Protein AF-A0A091LAU2-F1 (afdb_monomer_lite)

Structure (mmCIF, N/CA/C/O backbone):
data_AF-A0A091LAU2-F1
#
_entry.id   AF-A0A091LAU2-F1
#
loop_
_atom_site.group_PDB
_atom_site.id
_atom_site.type_symbol
_atom_site.label_atom_id
_atom_site.label_alt_id
_atom_site.label_comp_id
_atom_site.label_asym_id
_atom_site.label_entity_id
_atom_site.label_seq_id
_atom_site.pdbx_PDB_ins_code
_atom_site.Cartn_x
_atom_site.Cartn_y
_atom_site.Cartn_z
_atom_site.occupancy
_atom_site.B_iso_or_equiv
_atom_site.auth_seq_id
_atom_site.auth_comp_id
_atom_site.auth_asym_id
_atom_site.auth_atom_id
_atom_site.pdbx_PDB_model_num
ATOM 1 N N . SER A 1 1 ? -9.897 16.185 -35.560 1.00 55.91 1 SER A N 1
ATOM 2 C CA . SER A 1 1 ? -10.529 16.723 -36.785 1.00 55.91 1 SER A CA 1
ATOM 3 C C . SER A 1 1 ? -11.456 17.842 -36.369 1.00 55.91 1 SER A C 1
ATOM 5 O O . SER A 1 1 ? -12.253 17.600 -35.473 1.00 55.91 1 SER A O 1
ATOM 7 N N . LEU A 1 2 ? -11.342 19.048 -36.930 1.00 63.22 2 LEU A N 1
ATOM 8 C CA . LEU A 1 2 ? -12.253 20.139 -36.564 1.00 63.22 2 LEU A CA 1
ATOM 9 C C . LEU A 1 2 ? -13.651 19.846 -37.133 1.00 63.22 2 LEU A C 1
ATOM 11 O O . LEU A 1 2 ? -13.783 19.576 -38.327 1.00 63.22 2 LEU A O 1
ATOM 15 N N . LEU A 1 3 ? -14.662 19.832 -36.260 1.00 70.50 3 LEU A N 1
ATOM 16 C CA . LEU A 1 3 ? -16.051 19.463 -36.584 1.00 70.50 3 LEU A CA 1
ATOM 17 C C . LEU A 1 3 ? -16.816 20.581 -37.315 1.00 70.50 3 LEU A C 1
ATOM 19 O O . LEU A 1 3 ? -17.844 20.334 -37.943 1.00 70.50 3 LEU A O 1
ATOM 23 N N . VAL A 1 4 ? -16.286 21.800 -37.267 1.00 75.25 4 VAL A N 1
ATOM 24 C CA . VAL A 1 4 ? -16.880 23.017 -37.823 1.00 75.25 4 VAL A CA 1
ATOM 25 C C . VAL A 1 4 ? -15.912 23.691 -38.791 1.00 75.25 4 VAL A C 1
ATOM 27 O O . VAL A 1 4 ? -14.691 23.574 -38.658 1.00 75.25 4 VAL A O 1
ATOM 30 N N . ASN A 1 5 ? -16.457 24.342 -39.818 1.00 73.12 5 ASN A N 1
ATOM 31 C CA . ASN A 1 5 ? -15.678 25.131 -40.770 1.00 73.12 5 ASN A CA 1
ATOM 32 C C . ASN A 1 5 ? -15.312 26.514 -40.186 1.00 73.12 5 ASN A C 1
ATOM 34 O O . ASN A 1 5 ? -15.761 26.883 -39.104 1.00 73.12 5 ASN A O 1
ATOM 38 N N . ALA A 1 6 ? -14.500 27.292 -40.909 1.00 70.50 6 ALA A N 1
ATOM 39 C CA . ALA A 1 6 ? -14.069 28.625 -40.468 1.00 70.50 6 ALA A CA 1
ATOM 40 C C . ALA A 1 6 ? -15.221 29.645 -40.327 1.00 70.50 6 ALA A C 1
ATOM 42 O O . ALA A 1 6 ? -15.044 30.676 -39.693 1.00 70.50 6 ALA A O 1
ATOM 43 N N . ALA A 1 7 ? -16.401 29.342 -40.879 1.00 75.44 7 ALA A N 1
ATOM 44 C CA . ALA A 1 7 ? -17.627 30.125 -40.732 1.00 75.44 7 ALA A CA 1
ATOM 45 C C . ALA A 1 7 ? -18.553 29.590 -39.612 1.00 75.44 7 ALA A C 1
ATOM 47 O O . ALA A 1 7 ? -19.712 29.988 -39.527 1.00 75.44 7 ALA A O 1
ATOM 48 N N . GLY A 1 8 ? -18.075 28.657 -38.776 1.00 70.69 8 GLY A N 1
ATOM 49 C CA . GLY A 1 8 ? -18.806 28.114 -37.624 1.00 70.69 8 GLY A CA 1
ATOM 50 C C . GLY A 1 8 ? -19.881 27.069 -37.948 1.00 70.69 8 GLY A C 1
ATOM 51 O O . GLY A 1 8 ? -20.593 26.634 -37.048 1.00 70.69 8 GLY A O 1
ATOM 52 N N . GLN A 1 9 ? -20.006 26.633 -39.203 1.00 79.06 9 GLN A N 1
ATOM 53 C CA . GLN A 1 9 ? -21.029 25.676 -39.634 1.00 79.06 9 GLN A CA 1
ATOM 54 C C . GLN A 1 9 ? -20.533 24.219 -39.575 1.00 79.06 9 GLN A C 1
ATOM 56 O O . GLN A 1 9 ? -19.346 23.968 -39.834 1.00 79.06 9 GLN A O 1
ATOM 61 N N . PRO A 1 10 ? -21.421 23.239 -39.292 1.00 78.56 10 PRO A N 1
ATOM 62 C CA . PRO A 1 10 ? -21.080 21.818 -39.285 1.00 78.56 10 PRO A CA 1
ATOM 63 C C . PRO A 1 10 ? -20.542 21.369 -40.640 1.00 78.56 10 PRO A C 1
ATOM 65 O O . PRO A 1 10 ? -21.132 21.622 -41.696 1.00 78.56 10 PRO A O 1
ATOM 68 N N . ARG A 1 11 ? -19.389 20.705 -40.624 1.00 66.12 11 ARG A N 1
ATOM 69 C CA . ARG A 1 11 ? -18.631 20.460 -41.847 1.00 66.12 11 ARG A CA 1
ATOM 70 C C . ARG A 1 11 ? -19.009 19.131 -42.506 1.00 66.12 11 ARG A C 1
ATOM 72 O O . ARG A 1 11 ? -18.925 18.085 -41.875 1.00 66.12 11 ARG A O 1
ATOM 79 N N . LYS A 1 12 ? -19.367 19.170 -43.796 1.00 72.25 12 LYS A N 1
ATOM 80 C CA . LYS A 1 12 ? -19.759 17.985 -44.589 1.00 72.25 12 LYS A CA 1
ATOM 81 C C . LYS A 1 12 ? -18.591 17.275 -45.295 1.00 72.25 12 LYS A C 1
ATOM 83 O O . LYS A 1 12 ? -18.714 16.110 -45.648 1.00 72.25 12 LYS A O 1
ATOM 88 N N . GLU A 1 13 ? -17.445 17.939 -45.463 1.00 69.12 13 GLU A N 1
ATOM 89 C CA . GLU A 1 1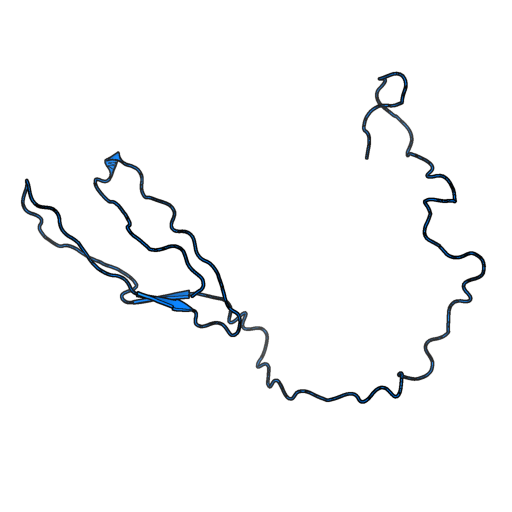3 ? -16.295 17.423 -46.227 1.00 69.12 13 GLU A CA 1
ATOM 90 C C . GLU A 1 13 ? -14.992 17.405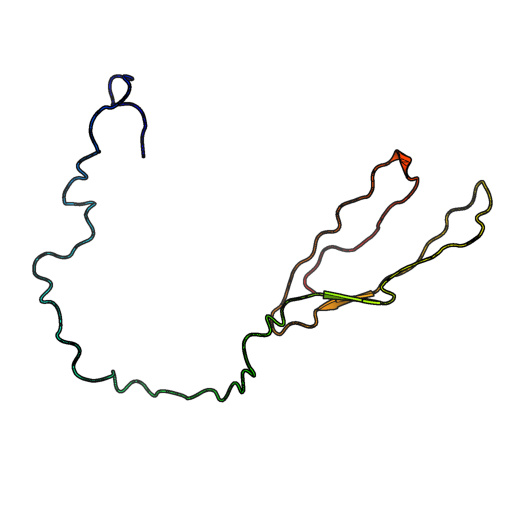 -45.409 1.00 69.12 13 GLU A C 1
ATOM 92 O O . GLU A 1 13 ? -14.797 18.217 -44.504 1.00 69.12 13 GLU A O 1
ATOM 97 N N . LYS A 1 14 ? -14.054 16.497 -45.724 1.00 69.25 14 LYS A N 1
ATOM 98 C CA . LYS A 1 14 ? -12.758 16.382 -45.014 1.00 69.25 14 LYS A CA 1
ATOM 99 C C . LYS A 1 14 ? -11.826 17.574 -45.304 1.00 69.25 14 LYS A C 1
ATOM 101 O O . LYS A 1 14 ? -11.936 18.242 -46.328 1.00 69.25 14 LYS A O 1
ATOM 106 N N . VAL A 1 15 ? -10.911 17.912 -44.377 1.00 70.69 15 VAL A N 1
ATOM 107 C CA . VAL A 1 15 ? -9.925 19.003 -44.597 1.00 70.69 15 VAL A CA 1
ATOM 108 C C . VAL A 1 15 ? -8.895 18.475 -45.583 1.00 70.69 15 VAL A C 1
ATOM 110 O O . VAL A 1 15 ? -8.182 17.530 -45.252 1.00 70.69 15 VAL A O 1
ATOM 113 N N . LYS A 1 16 ? -8.806 19.068 -46.777 1.00 67.88 16 LYS A N 1
ATOM 114 C CA . LYS A 1 16 ? -7.645 18.867 -47.647 1.00 67.88 16 LYS A CA 1
ATOM 115 C C . LYS A 1 16 ? -6.480 19.616 -47.008 1.00 67.88 16 LYS A C 1
ATOM 117 O O . LYS A 1 16 ? -6.484 20.842 -46.976 1.00 67.88 16 LYS A O 1
ATOM 122 N N . LEU A 1 17 ? -5.540 18.878 -46.422 1.00 66.62 17 LEU A N 1
ATOM 123 C CA . LEU A 1 17 ? -4.342 19.478 -45.842 1.00 66.62 17 LEU A CA 1
ATOM 124 C C . LEU A 1 17 ? -3.461 20.036 -46.969 1.00 66.62 17 LEU A C 1
ATOM 126 O O . LEU A 1 17 ? -3.293 19.345 -47.980 1.00 66.62 17 LEU A O 1
ATOM 130 N N . PRO A 1 18 ? -2.897 21.246 -46.814 1.00 66.62 18 PRO A N 1
ATOM 131 C CA . PRO A 1 18 ? -1.942 21.789 -47.772 1.00 66.62 18 PRO A CA 1
ATOM 132 C C . PRO A 1 18 ? -0.719 20.871 -47.887 1.00 66.62 18 PRO A C 1
ATOM 134 O O . PRO A 1 18 ? -0.344 20.189 -46.930 1.00 66.62 18 PRO A O 1
ATOM 137 N N . SER A 1 19 ? -0.096 20.850 -49.066 1.00 60.78 19 SER A N 1
ATOM 138 C CA . SER A 1 19 ? 1.039 19.973 -49.396 1.00 60.78 19 SER A CA 1
ATOM 139 C C . SER A 1 19 ? 2.232 20.132 -48.447 1.00 60.78 19 SER A C 1
ATOM 141 O O . SER A 1 19 ? 2.964 19.175 -48.236 1.00 60.78 19 SER A O 1
ATOM 143 N N . SER A 1 20 ? 2.382 21.296 -47.811 1.00 57.22 20 SER A N 1
ATOM 144 C CA . SER A 1 20 ? 3.405 21.572 -46.794 1.00 57.22 20 SER A CA 1
ATOM 145 C C . SER A 1 20 ? 3.248 20.762 -45.500 1.00 57.22 20 SER A C 1
ATOM 147 O O . SER A 1 20 ? 4.238 20.512 -44.820 1.00 57.22 20 SER A O 1
ATOM 149 N N . LEU A 1 21 ? 2.026 20.337 -45.158 1.00 62.12 21 LEU A N 1
ATOM 150 C CA . LEU A 1 21 ? 1.728 19.504 -43.981 1.00 62.12 21 LEU A CA 1
ATOM 151 C C . LEU A 1 21 ? 1.555 18.022 -44.335 1.00 62.12 21 LEU A C 1
ATOM 153 O O . LEU A 1 21 ? 1.502 17.167 -43.450 1.00 62.12 21 LEU A O 1
ATOM 157 N N . GLN A 1 22 ? 1.471 17.700 -45.625 1.00 62.22 22 GLN A N 1
ATOM 158 C CA . GLN A 1 22 ? 1.563 16.327 -46.098 1.00 62.22 22 GLN A CA 1
ATOM 159 C C . GLN A 1 22 ? 3.043 15.946 -46.054 1.00 62.22 22 GLN A C 1
ATOM 161 O O . GLN A 1 22 ? 3.776 16.185 -47.004 1.00 62.22 22 GLN A O 1
ATOM 166 N N . GLY A 1 23 ? 3.502 15.407 -44.921 1.00 54.75 23 GLY A N 1
ATOM 167 C CA . GLY A 1 23 ? 4.895 15.014 -44.668 1.00 54.75 23 GLY A CA 1
ATOM 168 C C . GLY A 1 23 ? 5.386 13.849 -45.534 1.00 54.75 23 GLY A C 1
ATOM 169 O O . GLY A 1 23 ? 5.864 12.843 -45.016 1.00 54.75 23 GLY A O 1
ATOM 170 N N . ARG A 1 24 ? 5.255 13.951 -46.857 1.00 60.44 24 ARG A N 1
ATOM 171 C CA . ARG A 1 24 ? 5.801 13.009 -47.823 1.00 60.44 24 ARG A CA 1
ATOM 172 C C . ARG A 1 24 ? 6.791 13.758 -48.704 1.00 60.44 24 ARG A C 1
ATOM 174 O O . ARG A 1 24 ? 6.419 14.645 -49.464 1.00 60.44 24 ARG A O 1
ATOM 181 N N . LYS A 1 25 ? 8.067 13.389 -48.575 1.00 60.88 25 LYS A N 1
ATOM 182 C CA . LYS A 1 25 ? 9.161 13.914 -49.399 1.00 60.88 25 LYS A CA 1
ATOM 183 C C . LYS A 1 25 ? 8.817 13.700 -50.886 1.00 60.88 25 LYS A C 1
ATOM 185 O O . LYS A 1 25 ? 8.523 12.556 -51.254 1.00 60.88 25 LYS A O 1
ATOM 190 N N . PRO A 1 26 ? 8.848 14.738 -51.740 1.00 50.94 26 PRO A N 1
ATOM 191 C CA . PRO A 1 26 ? 8.702 14.550 -53.179 1.00 50.94 26 PRO A CA 1
ATOM 192 C C . PRO A 1 26 ? 9.862 13.674 -53.679 1.00 50.94 26 PRO A C 1
ATOM 194 O O . PRO A 1 26 ? 10.994 13.856 -53.239 1.00 50.94 26 PRO A O 1
ATOM 197 N N . ASN A 1 27 ? 9.583 12.722 -54.574 1.00 51.62 27 ASN A N 1
ATOM 198 C CA . ASN A 1 27 ? 10.561 11.824 -55.219 1.00 51.62 27 ASN A CA 1
ATOM 199 C C . ASN A 1 27 ? 11.140 10.681 -54.360 1.00 51.62 27 ASN A C 1
ATOM 201 O O . ASN A 1 27 ? 12.202 10.146 -54.672 1.00 51.62 27 ASN A O 1
ATOM 205 N N . SER A 1 28 ? 10.441 10.242 -53.307 1.00 54.56 28 SER A N 1
ATOM 206 C CA . SER A 1 28 ? 10.793 8.986 -52.627 1.00 54.56 28 SER A CA 1
ATOM 207 C C . SER A 1 28 ? 10.530 7.791 -53.551 1.00 54.56 28 SER A C 1
ATOM 209 O O . SER A 1 28 ? 9.395 7.340 -53.708 1.00 54.56 28 SER A O 1
ATOM 211 N N . ILE A 1 29 ? 11.602 7.267 -54.141 1.00 58.66 29 ILE A N 1
ATOM 212 C CA . ILE A 1 29 ? 11.617 5.938 -54.749 1.00 58.66 29 ILE A CA 1
ATOM 213 C C . ILE A 1 29 ? 11.425 4.931 -53.607 1.00 58.66 29 ILE A C 1
ATOM 215 O O . ILE A 1 29 ? 12.125 4.982 -52.594 1.00 58.66 29 ILE A O 1
ATOM 219 N N . LEU A 1 30 ? 10.428 4.053 -53.731 1.00 55.25 30 LEU A N 1
ATOM 220 C CA . LEU A 1 30 ? 10.194 2.972 -52.778 1.00 55.25 30 LEU A CA 1
ATOM 221 C C . LEU A 1 30 ? 11.366 1.989 -52.889 1.00 55.25 30 LEU A C 1
ATOM 223 O O . LEU A 1 30 ? 11.438 1.227 -53.852 1.00 55.25 30 LEU A O 1
ATOM 227 N N . ASN A 1 31 ? 12.291 2.016 -51.928 1.00 48.16 31 ASN A N 1
ATOM 228 C CA . ASN A 1 31 ? 13.381 1.048 -51.879 1.00 48.16 31 ASN A CA 1
ATOM 229 C C . ASN A 1 31 ? 12.783 -0.365 -51.816 1.00 48.16 31 ASN A C 1
ATOM 231 O O . ASN A 1 31 ? 12.080 -0.709 -50.860 1.00 48.16 31 ASN A O 1
ATOM 235 N N . LYS A 1 32 ? 13.042 -1.182 -52.847 1.00 56.75 32 LYS A N 1
ATOM 236 C CA . LYS A 1 32 ? 12.835 -2.630 -52.756 1.00 56.75 32 LYS A CA 1
ATOM 237 C C . LYS A 1 32 ? 13.660 -3.106 -51.564 1.00 56.75 32 LYS A C 1
ATOM 239 O O . LYS A 1 32 ? 14.831 -2.757 -51.463 1.00 56.75 32 LYS A O 1
ATOM 244 N N . LYS A 1 33 ? 13.031 -3.844 -50.648 1.00 55.31 33 LYS A N 1
ATOM 245 C CA . LYS A 1 33 ? 13.690 -4.429 -49.477 1.00 55.31 33 LYS A CA 1
ATOM 246 C C . LYS A 1 33 ? 14.763 -5.410 -49.947 1.00 55.31 33 LYS A C 1
ATOM 248 O O . LYS A 1 33 ? 14.456 -6.577 -50.166 1.00 55.31 33 LYS A O 1
ATOM 253 N N . ILE A 1 34 ? 15.981 -4.932 -50.146 1.00 49.94 34 ILE A N 1
ATOM 254 C CA . ILE A 1 34 ? 17.150 -5.767 -50.375 1.00 49.94 34 ILE A CA 1
ATOM 255 C C . ILE A 1 34 ? 18.235 -5.274 -49.425 1.00 49.94 34 ILE A C 1
ATOM 257 O O . ILE A 1 34 ? 18.575 -4.095 -49.413 1.00 49.94 34 ILE A O 1
ATOM 261 N N . GLU A 1 35 ? 18.676 -6.248 -48.637 1.00 49.03 35 GLU A N 1
ATOM 262 C CA . GLU A 1 35 ? 19.736 -6.279 -47.635 1.00 49.03 35 GLU A CA 1
ATOM 263 C C . GLU A 1 35 ? 19.537 -5.501 -46.332 1.00 49.03 35 GLU A C 1
ATOM 265 O O . GLU A 1 35 ? 19.428 -4.277 -46.271 1.00 49.03 35 GLU A O 1
ATOM 270 N N . ASP A 1 36 ? 19.494 -6.308 -45.266 1.00 53.03 36 ASP A N 1
ATOM 271 C CA . ASP A 1 36 ? 19.632 -5.916 -43.872 1.00 53.03 36 ASP A CA 1
ATOM 272 C C . ASP A 1 36 ? 20.807 -4.936 -43.730 1.00 53.03 36 ASP A C 1
ATOM 274 O O . ASP A 1 36 ? 21.907 -5.231 -44.207 1.00 53.03 36 ASP A O 1
ATOM 278 N N . PRO A 1 37 ? 20.630 -3.788 -43.055 1.00 54.50 37 PRO A N 1
ATOM 279 C CA . PRO A 1 37 ? 21.769 -2.953 -42.728 1.00 54.50 37 PRO A CA 1
ATOM 280 C C . PRO A 1 37 ? 22.743 -3.782 -41.882 1.00 54.50 37 PRO A C 1
ATOM 282 O O . PRO A 1 37 ? 22.367 -4.314 -40.836 1.00 54.50 37 PRO A O 1
ATOM 285 N N . VAL A 1 38 ? 24.002 -3.869 -42.326 1.00 57.03 38 VAL A N 1
ATOM 286 C CA . VAL A 1 38 ? 25.156 -4.392 -41.571 1.00 57.03 38 VAL A CA 1
ATOM 287 C C . VAL A 1 38 ? 25.462 -3.427 -40.415 1.00 57.03 38 VAL A C 1
ATOM 289 O O . VAL A 1 38 ? 26.495 -2.773 -40.345 1.00 57.03 38 VAL A O 1
ATOM 292 N N . ALA A 1 39 ? 24.505 -3.272 -39.511 1.00 57.19 39 ALA A N 1
ATOM 293 C CA . ALA A 1 39 ? 24.666 -2.632 -38.225 1.00 57.19 39 ALA A CA 1
ATOM 294 C C . ALA A 1 39 ? 24.516 -3.757 -37.210 1.00 57.19 39 ALA A C 1
ATOM 296 O O . ALA A 1 39 ? 23.442 -4.345 -37.099 1.00 57.19 39 ALA A O 1
ATOM 297 N N . GLY A 1 40 ? 25.631 -4.103 -36.560 1.00 56.12 40 GLY A N 1
ATOM 298 C CA . GLY A 1 40 ? 25.799 -5.264 -35.690 1.00 56.12 40 GLY A CA 1
ATOM 299 C C . GLY A 1 40 ? 24.528 -5.647 -34.941 1.00 56.12 40 GLY A C 1
ATOM 300 O O . GLY A 1 40 ? 24.157 -5.031 -33.942 1.00 56.12 40 GLY A O 1
ATOM 301 N N . LYS A 1 41 ? 23.864 -6.689 -35.441 1.00 53.16 41 LYS A N 1
ATOM 302 C CA . LYS A 1 41 ? 22.715 -7.302 -34.792 1.00 53.16 41 LYS A CA 1
ATOM 303 C C . LYS A 1 41 ? 23.228 -8.050 -33.569 1.00 53.16 41 LYS A C 1
ATOM 305 O O . LYS A 1 41 ? 23.575 -9.226 -33.635 1.00 53.16 41 LYS A O 1
ATOM 310 N N . VAL A 1 42 ? 23.313 -7.339 -32.450 1.00 57.97 42 VAL A N 1
ATOM 311 C CA . VAL A 1 42 ? 23.508 -7.953 -31.139 1.00 57.97 42 VAL A CA 1
ATOM 312 C C . VAL A 1 42 ? 22.215 -8.688 -30.811 1.00 57.97 42 VAL A C 1
ATOM 314 O O . VAL A 1 42 ? 21.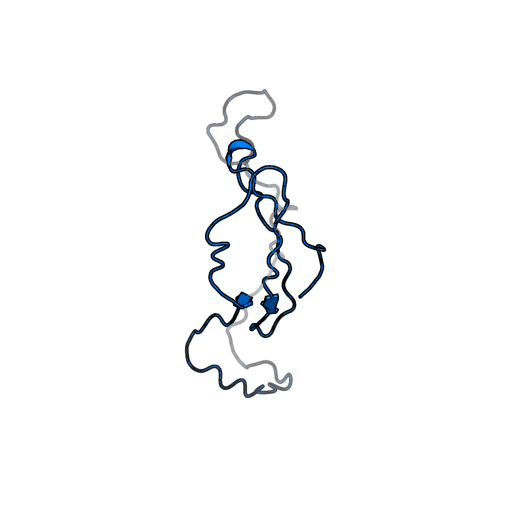191 -8.078 -30.507 1.00 57.97 42 VAL A O 1
ATOM 317 N N . ASN A 1 43 ? 22.244 -10.014 -30.922 1.00 51.88 43 ASN A N 1
ATOM 318 C CA . ASN A 1 43 ? 21.165 -10.858 -30.432 1.00 51.88 43 ASN A CA 1
ATOM 319 C C . ASN A 1 43 ? 21.260 -10.877 -28.904 1.00 51.88 43 ASN A C 1
ATOM 321 O O . ASN A 1 43 ? 21.917 -11.744 -28.330 1.00 51.88 43 ASN A O 1
ATOM 325 N N . THR A 1 44 ? 20.635 -9.908 -28.236 1.00 59.81 44 THR A N 1
ATOM 326 C CA . THR A 1 44 ? 20.419 -9.995 -26.792 1.00 59.81 44 THR A CA 1
ATOM 327 C C . THR A 1 44 ? 19.580 -11.242 -26.544 1.00 59.81 44 THR A C 1
ATOM 329 O O . THR A 1 44 ? 18.412 -11.299 -26.932 1.00 59.81 44 THR A O 1
ATOM 332 N N . SER A 1 45 ? 20.183 -12.268 -25.946 1.00 47.09 45 SER A N 1
ATOM 333 C CA . SER A 1 45 ? 19.524 -13.518 -25.578 1.00 47.09 45 SER A CA 1
ATOM 334 C C . SER A 1 45 ? 18.604 -13.287 -24.381 1.00 47.09 45 SER A C 1
ATOM 336 O O . SER A 1 45 ? 18.834 -13.785 -23.281 1.00 47.09 45 SER A O 1
ATOM 338 N N . SER A 1 46 ? 17.545 -12.514 -24.584 1.00 52.25 46 SER A N 1
ATOM 339 C CA . SER A 1 46 ? 16.392 -12.561 -23.706 1.00 52.25 46 SER A CA 1
ATOM 340 C C . SER A 1 46 ? 15.664 -13.849 -24.060 1.00 52.25 46 SER A C 1
ATOM 342 O O . SER A 1 46 ? 14.889 -13.884 -25.016 1.00 52.25 46 SER A O 1
ATOM 344 N N . LEU A 1 47 ? 15.936 -14.924 -23.316 1.00 49.47 47 LEU A N 1
ATOM 345 C CA . LEU A 1 47 ? 15.039 -16.075 -23.215 1.00 49.47 47 LEU A CA 1
ATOM 346 C C . LEU A 1 47 ? 13.720 -15.575 -22.607 1.00 49.47 47 LEU A C 1
ATOM 348 O O . LEU A 1 47 ? 13.432 -15.754 -21.430 1.00 49.47 47 LEU A O 1
ATOM 352 N N . ALA A 1 48 ? 12.940 -14.863 -23.415 1.00 52.06 48 ALA A N 1
ATOM 353 C CA . ALA A 1 48 ? 11.574 -14.501 -23.124 1.00 52.06 48 ALA A CA 1
ATOM 354 C C . ALA A 1 48 ? 10.744 -15.746 -23.413 1.00 52.06 48 ALA A C 1
ATOM 356 O O . ALA A 1 48 ? 10.207 -15.932 -24.507 1.00 52.06 48 ALA A O 1
ATOM 357 N N . THR A 1 49 ? 10.675 -16.621 -22.416 1.00 51.94 49 THR A N 1
ATOM 358 C CA . THR A 1 49 ? 9.596 -17.589 -22.278 1.00 51.94 49 THR A CA 1
ATOM 359 C C . THR A 1 49 ? 8.287 -16.831 -22.513 1.00 51.94 49 THR A C 1
ATOM 361 O O . THR A 1 49 ? 7.921 -15.940 -21.752 1.00 51.94 49 THR A O 1
ATOM 364 N N . THR A 1 50 ? 7.656 -17.102 -23.654 1.00 49.16 50 THR A N 1
ATOM 365 C CA . THR A 1 50 ? 6.250 -16.835 -23.989 1.00 49.16 50 THR A CA 1
ATOM 366 C C . THR A 1 50 ? 5.503 -15.842 -23.085 1.00 49.16 50 THR A C 1
ATOM 368 O O . THR A 1 50 ? 4.974 -16.227 -22.049 1.00 49.16 50 THR A O 1
ATOM 371 N N . ARG A 1 51 ? 5.361 -14.589 -23.544 1.00 50.62 51 ARG A N 1
ATOM 372 C CA . ARG A 1 51 ? 4.233 -13.671 -23.247 1.00 50.62 51 ARG A CA 1
ATOM 373 C C . ARG A 1 51 ? 3.792 -13.518 -21.779 1.00 50.62 51 ARG A C 1
ATOM 375 O O . ARG A 1 51 ? 2.640 -13.164 -21.538 1.00 50.62 51 ARG A O 1
ATOM 382 N N . GLN A 1 52 ? 4.652 -13.721 -20.790 1.00 55.00 52 GLN A N 1
ATOM 383 C CA . GLN A 1 52 ? 4.315 -13.303 -19.434 1.00 55.00 52 GLN A CA 1
ATOM 384 C C . GLN A 1 52 ? 4.668 -11.828 -19.317 1.00 55.00 52 GLN A C 1
ATOM 386 O O . GLN A 1 52 ? 5.834 -11.443 -19.308 1.00 55.00 52 GLN A O 1
ATOM 391 N N . HIS A 1 53 ? 3.643 -10.979 -19.302 1.00 54.94 53 HIS A N 1
ATOM 392 C CA . HIS A 1 53 ? 3.792 -9.587 -18.916 1.00 54.94 53 HIS A CA 1
ATOM 393 C C . HIS A 1 53 ? 4.199 -9.573 -17.437 1.00 54.94 53 HIS A C 1
ATOM 395 O O . HIS A 1 53 ? 3.353 -9.484 -16.554 1.00 54.94 53 HIS A O 1
ATOM 401 N N . LEU A 1 54 ? 5.498 -9.727 -17.166 1.00 59.94 54 LEU A N 1
ATOM 402 C CA . LEU A 1 54 ? 6.109 -9.608 -15.841 1.00 59.94 54 LEU A CA 1
ATOM 403 C C . LEU A 1 54 ? 6.152 -8.126 -15.448 1.00 59.94 54 LEU A C 1
ATOM 405 O O . LEU A 1 54 ? 7.202 -7.565 -15.167 1.00 59.94 54 LEU A O 1
ATOM 409 N N . SER A 1 55 ? 5.013 -7.450 -15.530 1.00 62.75 55 SER A N 1
ATOM 410 C CA . SER A 1 55 ? 4.814 -6.117 -14.992 1.00 62.75 55 SER A CA 1
ATOM 411 C C . SER A 1 55 ? 3.690 -6.259 -13.978 1.00 62.75 55 SER A C 1
ATOM 413 O O . SER A 1 55 ? 2.599 -6.744 -14.284 1.00 62.75 55 SER A O 1
ATOM 415 N N . GLY A 1 56 ? 4.012 -5.969 -12.725 1.00 81.06 56 GLY A N 1
ATOM 416 C CA . GLY A 1 56 ? 3.104 -6.219 -11.626 1.00 81.06 56 GLY A CA 1
ATOM 417 C C . GLY A 1 56 ? 3.760 -5.955 -10.287 1.00 81.06 56 GLY A C 1
ATOM 418 O O . GLY A 1 56 ? 4.985 -5.949 -10.148 1.00 81.06 56 GLY A O 1
ATOM 419 N N . PHE A 1 57 ? 2.910 -5.747 -9.294 1.00 88.75 57 PHE A N 1
ATOM 420 C CA . PHE A 1 57 ? 3.325 -5.623 -7.913 1.00 88.75 57 PHE A CA 1
ATOM 421 C C . PHE A 1 57 ? 2.818 -6.819 -7.120 1.00 88.75 57 PHE A C 1
ATOM 423 O O . PHE A 1 57 ? 1.700 -7.287 -7.336 1.00 88.75 57 PHE A O 1
ATOM 430 N N . HIS A 1 58 ? 3.629 -7.287 -6.181 1.00 90.44 58 HIS A N 1
ATOM 431 C CA . HIS A 1 58 ? 3.243 -8.315 -5.231 1.00 90.44 58 HIS A CA 1
ATOM 432 C C . HIS A 1 58 ? 2.996 -7.685 -3.856 1.00 90.44 58 HIS A C 1
ATOM 434 O O . HIS A 1 58 ? 3.805 -6.881 -3.391 1.00 90.44 58 HIS A O 1
ATOM 440 N N . LEU A 1 59 ? 1.871 -8.033 -3.229 1.00 91.50 59 LEU A N 1
ATOM 441 C CA . LEU A 1 59 ? 1.461 -7.540 -1.912 1.00 91.50 59 LEU A CA 1
ATOM 442 C C . LEU A 1 59 ? 1.720 -8.610 -0.851 1.00 91.50 59 LEU A C 1
ATOM 444 O O . LEU A 1 59 ? 1.249 -9.738 -0.994 1.00 91.50 59 LEU A O 1
ATOM 448 N N . ILE A 1 60 ? 2.428 -8.249 0.220 1.00 92.06 60 ILE A N 1
ATOM 449 C CA . ILE A 1 60 ? 2.745 -9.156 1.329 1.00 92.06 60 ILE A CA 1
ATOM 450 C C . ILE A 1 60 ? 2.361 -8.501 2.667 1.00 92.06 60 ILE A C 1
ATOM 452 O O . ILE A 1 60 ? 2.974 -7.497 3.035 1.00 92.06 60 ILE A O 1
ATOM 456 N N . PRO A 1 61 ? 1.391 -9.054 3.418 1.00 94.94 61 PRO A N 1
ATOM 457 C CA . PRO A 1 61 ? 0.485 -10.129 3.010 1.00 94.94 61 PRO A CA 1
ATOM 458 C C . PRO A 1 61 ? -0.541 -9.642 1.962 1.00 94.94 61 PRO A C 1
ATOM 460 O O . PRO A 1 61 ? -0.882 -8.460 1.938 1.00 94.94 61 PRO A O 1
ATOM 463 N N . PRO A 1 62 ? -1.102 -10.534 1.125 1.00 90.44 62 PRO A N 1
ATOM 464 C CA . PRO A 1 62 ? -2.111 -10.153 0.131 1.00 90.44 62 PRO A CA 1
ATOM 465 C C . PRO A 1 62 ? -3.457 -9.762 0.762 1.00 90.44 62 PRO A C 1
ATOM 467 O O . PRO A 1 62 ? -4.283 -9.114 0.121 1.00 90.44 62 PRO A O 1
ATOM 470 N N . ARG A 1 63 ? -3.693 -10.155 2.019 1.00 91.62 63 ARG 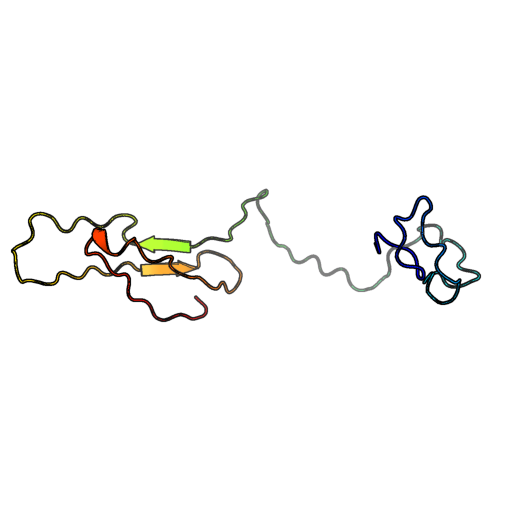A N 1
ATOM 471 C CA . ARG A 1 63 ? -4.892 -9.821 2.788 1.00 91.62 63 ARG A CA 1
ATOM 472 C C . ARG A 1 63 ? -4.520 -9.553 4.239 1.00 91.62 63 ARG A C 1
ATOM 474 O O . ARG A 1 63 ? -3.700 -10.261 4.814 1.00 91.62 63 ARG A O 1
ATOM 481 N N . VAL A 1 64 ? -5.173 -8.557 4.824 1.00 92.75 64 VAL A N 1
ATOM 482 C CA . VAL A 1 64 ? -5.051 -8.199 6.238 1.00 92.75 64 VAL A CA 1
ATOM 483 C C . VAL A 1 64 ? -6.408 -8.384 6.905 1.00 92.75 64 VAL A C 1
ATOM 485 O O . VAL A 1 64 ? -7.431 -7.975 6.358 1.00 92.75 64 VAL A O 1
ATOM 488 N N . MET A 1 65 ? -6.414 -8.983 8.093 1.00 93.00 65 MET A N 1
ATOM 489 C CA . MET A 1 65 ? -7.584 -9.088 8.959 1.00 93.00 65 MET A CA 1
ATOM 490 C C . MET A 1 65 ? -7.205 -8.539 10.331 1.00 93.00 65 MET A C 1
ATOM 492 O O . MET A 1 65 ? -6.280 -9.048 10.955 1.00 93.00 65 MET A O 1
ATOM 496 N N . LEU A 1 66 ? -7.902 -7.495 10.784 1.00 90.62 66 LEU A N 1
ATOM 497 C CA . LEU A 1 66 ? -7.613 -6.852 12.070 1.00 90.62 66 LEU A CA 1
ATOM 498 C C . LEU A 1 66 ? -8.252 -7.582 13.267 1.00 90.62 66 LEU A C 1
ATOM 500 O O . LEU A 1 66 ? -7.870 -7.338 14.405 1.00 90.62 66 LEU A O 1
ATOM 504 N N . GLY A 1 67 ? -9.198 -8.493 13.018 1.00 91.81 67 GLY A N 1
ATOM 505 C CA . GLY A 1 67 ? -9.889 -9.243 14.065 1.00 91.81 67 GLY A CA 1
ATOM 506 C C . GLY A 1 67 ? -10.896 -8.387 14.838 1.00 91.81 67 GLY A C 1
ATOM 507 O O . GLY A 1 67 ? -11.567 -7.535 14.258 1.00 91.81 67 GLY A O 1
ATOM 508 N N . VAL A 1 68 ? -11.023 -8.648 16.141 1.00 92.56 68 VAL A N 1
ATOM 509 C CA . VAL A 1 68 ? -11.921 -7.910 17.041 1.00 92.56 68 VAL A CA 1
ATOM 510 C C . VAL A 1 68 ? -11.248 -6.609 17.472 1.00 92.56 68 VAL A C 1
ATOM 512 O O . VAL A 1 68 ? -10.198 -6.629 18.114 1.00 92.56 68 VAL A O 1
ATOM 515 N N . LEU A 1 69 ? -11.862 -5.481 17.120 1.00 91.25 69 LEU A N 1
ATOM 516 C CA . LEU A 1 69 ? -11.358 -4.145 17.428 1.00 91.25 69 LEU A CA 1
ATOM 517 C C . LEU A 1 69 ? -12.047 -3.573 18.667 1.00 91.25 69 LEU A C 1
ATOM 519 O O . LEU A 1 69 ? -13.240 -3.791 18.873 1.00 91.25 69 LEU A O 1
ATOM 523 N N . LYS A 1 70 ? -11.301 -2.813 19.474 1.00 94.00 70 LYS A N 1
ATOM 524 C CA . LYS A 1 70 ? -11.858 -2.041 20.590 1.00 94.00 70 LYS A CA 1
ATOM 525 C C . LYS A 1 70 ? -12.188 -0.621 20.148 1.00 94.00 70 LYS A C 1
ATOM 527 O O . LYS A 1 70 ? -11.434 -0.006 19.393 1.00 94.00 70 LYS A O 1
ATOM 532 N N . GLU A 1 71 ? -13.301 -0.102 20.651 1.00 92.31 71 GLU A N 1
ATOM 533 C CA . GLU A 1 71 ? -13.707 1.282 20.425 1.00 92.31 71 GLU A CA 1
ATOM 534 C C . GLU A 1 71 ? -12.676 2.269 20.999 1.00 92.31 71 GLU A C 1
ATOM 536 O O . GLU A 1 71 ? -12.000 1.986 21.990 1.00 92.31 71 GLU A O 1
ATOM 541 N N . GLY A 1 72 ? -12.514 3.418 20.336 1.00 92.12 72 GLY A N 1
ATOM 542 C CA . GLY A 1 72 ? -11.575 4.469 20.743 1.00 92.12 72 GLY A CA 1
ATOM 543 C C . GLY A 1 72 ? -10.103 4.197 20.406 1.00 92.12 72 GLY A C 1
ATOM 544 O O . GLY A 1 72 ? -9.251 5.034 20.693 1.00 92.12 72 GLY A O 1
ATOM 545 N N . CYS A 1 73 ? -9.783 3.061 19.780 1.00 91.56 73 CYS A N 1
ATOM 546 C CA . CYS A 1 73 ? -8.421 2.701 19.384 1.00 91.56 73 CYS A CA 1
ATOM 547 C C . CYS A 1 73 ? -8.217 2.802 17.865 1.00 91.56 73 CYS A C 1
ATOM 549 O O . CYS A 1 73 ? -9.116 2.518 17.076 1.00 91.56 73 CYS A O 1
ATOM 551 N N . THR A 1 74 ? -6.999 3.160 17.448 1.00 92.00 74 THR A N 1
ATOM 552 C CA . THR A 1 74 ? -6.577 3.096 16.040 1.00 92.00 74 THR A CA 1
ATOM 553 C C . THR A 1 74 ? -5.655 1.905 15.843 1.00 92.00 74 THR A C 1
ATOM 555 O O . THR A 1 74 ? -4.658 1.763 16.547 1.00 92.00 74 THR A O 1
ATOM 558 N N . TYR A 1 75 ? -5.973 1.068 14.861 1.00 92.50 75 TYR A N 1
ATOM 559 C CA . TYR A 1 75 ? -5.189 -0.113 14.517 1.00 92.50 75 TYR A CA 1
ATOM 560 C C . TYR A 1 75 ? -4.511 0.092 13.167 1.00 92.50 75 TYR A C 1
ATOM 562 O O . TYR A 1 75 ? -5.123 0.599 12.227 1.00 92.50 75 TYR A O 1
ATOM 570 N N . ALA A 1 76 ? -3.250 -0.320 13.071 1.00 93.38 76 ALA A N 1
ATOM 571 C CA . ALA A 1 76 ? -2.462 -0.224 11.853 1.00 93.38 76 ALA A CA 1
ATOM 572 C C . ALA A 1 76 ? -1.926 -1.600 11.463 1.00 93.38 76 ALA A C 1
ATOM 574 O O . ALA A 1 76 ? -1.509 -2.387 12.310 1.00 93.38 76 ALA A O 1
ATOM 575 N N . ALA A 1 77 ? -1.921 -1.864 10.162 1.00 93.69 77 ALA A N 1
ATOM 576 C CA . ALA A 1 77 ? -1.304 -3.040 9.581 1.00 93.69 77 ALA A CA 1
ATOM 577 C C . ALA A 1 77 ? -0.472 -2.615 8.376 1.00 93.69 77 ALA A C 1
ATOM 579 O O . ALA A 1 77 ? -0.916 -1.816 7.549 1.00 93.69 77 ALA A O 1
ATOM 580 N N . THR A 1 78 ? 0.733 -3.165 8.283 1.00 93.62 78 THR A N 1
ATOM 581 C CA . THR A 1 78 ? 1.665 -2.858 7.201 1.00 93.62 78 THR A CA 1
ATOM 582 C C . THR A 1 78 ? 1.555 -3.919 6.120 1.00 93.62 78 THR A C 1
ATOM 584 O O . THR A 1 78 ? 1.615 -5.113 6.406 1.00 93.62 78 THR A O 1
ATOM 587 N N . VAL A 1 79 ? 1.425 -3.474 4.872 1.00 93.31 79 VAL A N 1
ATOM 588 C CA . VAL A 1 79 ? 1.507 -4.335 3.692 1.00 93.31 79 VAL A CA 1
ATOM 589 C C . VAL A 1 79 ? 2.668 -3.862 2.837 1.00 93.31 79 VAL A C 1
ATOM 591 O O . VAL A 1 79 ? 2.791 -2.675 2.536 1.00 93.31 79 VAL A O 1
ATOM 594 N N . ILE A 1 80 ? 3.522 -4.798 2.448 1.00 92.19 80 ILE A N 1
ATOM 595 C CA . ILE A 1 80 ? 4.675 -4.541 1.597 1.00 92.19 80 ILE A CA 1
ATOM 596 C C . ILE A 1 80 ? 4.232 -4.679 0.145 1.00 92.19 80 ILE A C 1
ATOM 598 O O . ILE A 1 80 ? 3.707 -5.720 -0.248 1.00 92.19 80 ILE A O 1
ATOM 602 N N . LEU A 1 81 ? 4.469 -3.638 -0.650 1.00 90.62 81 LEU A N 1
ATOM 603 C CA . LEU A 1 81 ? 4.300 -3.661 -2.098 1.00 90.62 81 LEU A CA 1
ATOM 604 C C . LEU A 1 81 ? 5.677 -3.823 -2.749 1.00 90.62 81 LEU A C 1
ATOM 606 O O . LEU A 1 81 ? 6.521 -2.939 -2.626 1.00 90.62 81 LEU A O 1
ATOM 610 N N . LYS A 1 82 ? 5.905 -4.938 -3.444 1.00 89.75 82 LYS A N 1
ATOM 611 C CA . LYS A 1 82 ? 7.167 -5.228 -4.138 1.00 89.75 82 LYS A CA 1
ATOM 612 C C . LYS A 1 82 ? 6.964 -5.187 -5.647 1.00 89.75 82 LYS A C 1
ATOM 614 O O . LYS A 1 82 ? 6.098 -5.893 -6.161 1.00 89.75 82 LYS A O 1
ATOM 619 N N . ASN A 1 83 ? 7.773 -4.407 -6.359 1.00 89.88 83 ASN A N 1
ATOM 620 C CA . ASN A 1 83 ? 7.849 -4.485 -7.814 1.00 89.88 83 ASN A CA 1
ATOM 621 C C . ASN A 1 83 ? 8.536 -5.804 -8.205 1.00 89.88 83 ASN A C 1
ATOM 623 O O . ASN A 1 83 ? 9.682 -6.047 -7.829 1.00 89.88 83 ASN A O 1
ATOM 627 N N . VAL A 1 84 ? 7.807 -6.685 -8.890 1.00 89.19 84 VAL A N 1
ATOM 628 C CA . VAL A 1 84 ? 8.343 -7.971 -9.380 1.00 89.19 84 VAL A CA 1
ATOM 629 C C . VAL A 1 84 ? 8.680 -7.924 -10.868 1.00 89.19 84 VAL A C 1
ATOM 631 O O . VAL A 1 84 ? 9.102 -8.930 -11.433 1.00 89.19 84 VAL A O 1
ATOM 634 N N . GLY A 1 85 ? 8.472 -6.772 -11.507 1.00 85.56 85 GLY A N 1
AT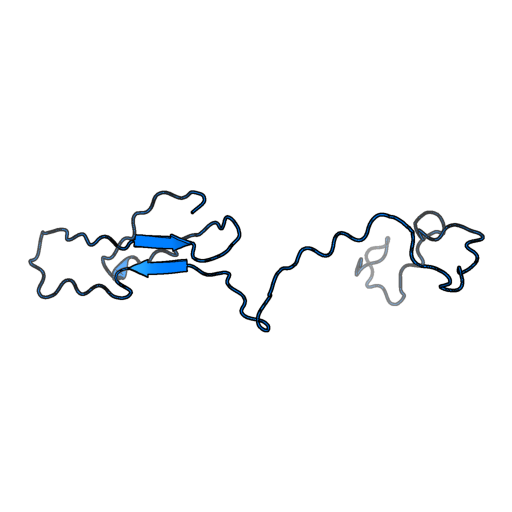OM 635 C CA . GLY A 1 85 ? 8.791 -6.578 -12.906 1.00 85.56 85 GLY A CA 1
ATOM 636 C C . GLY A 1 85 ? 10.216 -6.113 -13.151 1.00 85.56 85 GLY A C 1
ATOM 637 O O . GLY A 1 85 ? 10.936 -5.699 -12.250 1.00 85.56 85 GLY A O 1
ATOM 638 N N . VAL A 1 86 ? 10.611 -6.172 -14.421 1.00 82.75 86 VAL A N 1
ATOM 639 C CA . VAL A 1 86 ? 11.966 -5.805 -14.869 1.00 82.75 86 VAL A CA 1
ATOM 640 C C . VAL A 1 86 ? 12.159 -4.280 -14.930 1.00 82.75 86 VAL A C 1
ATOM 642 O O . VAL A 1 86 ? 13.284 -3.794 -14.897 1.00 82.75 86 VAL A O 1
ATOM 645 N N . ASN A 1 87 ? 11.066 -3.510 -14.993 1.00 84.56 87 ASN A N 1
ATOM 646 C CA . ASN A 1 87 ? 11.089 -2.052 -15.125 1.00 84.56 87 ASN A CA 1
ATOM 647 C C . ASN A 1 87 ? 10.682 -1.353 -13.821 1.00 84.56 87 ASN A C 1
ATOM 649 O O . ASN A 1 87 ? 9.761 -1.803 -13.133 1.00 84.56 87 ASN A O 1
ATOM 653 N N . PHE A 1 88 ? 11.273 -0.185 -13.550 1.00 82.56 88 PHE A N 1
ATOM 654 C CA . PHE A 1 88 ? 10.792 0.716 -12.500 1.00 82.56 88 PHE A CA 1
ATOM 655 C C . PHE A 1 88 ? 9.341 1.116 -12.761 1.00 82.56 88 PHE A C 1
ATOM 657 O O . PHE A 1 88 ? 9.002 1.602 -13.843 1.00 82.56 88 PHE A O 1
ATOM 664 N N . SER A 1 89 ? 8.493 0.937 -11.753 1.00 82.44 89 SER A N 1
ATOM 665 C CA . SER A 1 89 ? 7.062 1.211 -11.853 1.00 82.44 89 SER A CA 1
ATOM 666 C C . SER A 1 89 ? 6.615 2.132 -10.722 1.00 82.44 89 SER A C 1
ATOM 668 O O . SER A 1 89 ? 7.165 2.127 -9.622 1.00 82.44 89 SER A O 1
ATOM 670 N N . ARG A 1 90 ? 5.606 2.961 -10.998 1.00 86.75 90 ARG A N 1
ATOM 671 C CA . ARG A 1 90 ? 4.978 3.841 -10.003 1.00 86.75 90 ARG A CA 1
ATOM 672 C C . ARG A 1 90 ? 3.608 3.286 -9.644 1.00 86.75 90 ARG A C 1
ATOM 674 O O . ARG A 1 90 ? 2.910 2.764 -10.509 1.00 86.75 90 ARG A O 1
ATOM 681 N N . PHE A 1 91 ? 3.206 3.451 -8.389 1.00 86.81 91 PHE A N 1
ATOM 682 C CA . PHE A 1 91 ? 1.880 3.060 -7.920 1.00 86.81 91 PHE A CA 1
ATOM 683 C C . PHE A 1 91 ? 1.163 4.232 -7.252 1.00 86.81 91 PHE A C 1
ATOM 685 O O . PHE A 1 91 ? 1.775 5.168 -6.733 1.00 86.81 91 PHE A O 1
ATOM 692 N N . ARG A 1 92 ? -0.167 4.164 -7.259 1.00 88.38 92 ARG A N 1
ATOM 693 C CA . ARG A 1 92 ? -1.039 5.062 -6.507 1.00 88.38 92 ARG A CA 1
ATOM 694 C C . ARG A 1 92 ? -2.097 4.223 -5.815 1.00 88.38 92 ARG A C 1
ATOM 696 O O . ARG A 1 92 ? -2.751 3.412 -6.466 1.00 88.38 92 ARG A O 1
ATOM 703 N N . VAL A 1 93 ? -2.294 4.449 -4.521 1.00 90.38 93 VAL A N 1
ATOM 704 C CA . VAL A 1 93 ? -3.367 3.783 -3.782 1.00 90.38 93 VAL A CA 1
ATOM 705 C C . VAL A 1 93 ? -4.625 4.639 -3.845 1.00 90.38 93 VAL A C 1
ATOM 707 O O . VAL A 1 93 ? -4.615 5.818 -3.480 1.00 90.38 93 VAL A O 1
ATOM 710 N N . LYS A 1 94 ? -5.723 4.043 -4.314 1.00 91.56 94 LYS A N 1
ATOM 711 C CA . LYS A 1 94 ? -7.053 4.643 -4.213 1.00 91.56 94 LYS A CA 1
ATOM 712 C C . LYS A 1 94 ? -7.527 4.511 -2.769 1.00 91.56 94 LYS A C 1
ATOM 714 O O . LYS A 1 94 ? -7.605 3.402 -2.251 1.00 91.56 94 LYS A O 1
ATOM 719 N N . GLN A 1 95 ? -7.835 5.637 -2.132 1.00 93.38 95 GLN A N 1
ATOM 720 C CA . GLN A 1 95 ? -8.330 5.626 -0.759 1.00 93.38 95 GLN A CA 1
ATOM 721 C C . GLN A 1 95 ? -9.723 4.983 -0.693 1.00 93.38 95 GLN A C 1
ATOM 723 O O . GLN A 1 95 ? -10.538 5.211 -1.597 1.00 93.38 95 GLN A O 1
ATOM 728 N N . PRO A 1 96 ? -10.000 4.185 0.351 1.00 92.44 96 PRO A N 1
ATOM 729 C CA . PRO A 1 96 ? -11.338 3.681 0.598 1.00 92.44 96 PRO A CA 1
ATOM 730 C C . PRO A 1 96 ? -12.288 4.838 0.959 1.00 92.44 96 PRO A C 1
ATOM 732 O O . PRO A 1 96 ? -11.839 5.913 1.368 1.00 92.44 96 PRO A O 1
ATOM 735 N N . PRO A 1 97 ? -13.606 4.650 0.799 1.00 94.19 97 PRO A N 1
ATOM 736 C CA . PRO A 1 97 ? -14.578 5.664 1.178 1.00 94.19 97 PRO A CA 1
ATOM 737 C C . PRO A 1 97 ? -14.494 6.027 2.673 1.00 94.19 97 PRO A C 1
ATOM 739 O O . PRO A 1 97 ? -14.313 5.126 3.495 1.00 94.19 97 PRO A O 1
ATOM 742 N N . PRO A 1 98 ? -14.709 7.299 3.064 1.00 89.81 98 PRO A N 1
ATOM 743 C CA . PRO A 1 98 ? -14.575 7.734 4.460 1.00 89.81 98 PRO A CA 1
ATOM 744 C C . PRO A 1 98 ? -15.473 6.982 5.452 1.00 89.81 98 PRO A C 1
ATOM 746 O O . PRO A 1 98 ? -15.067 6.732 6.581 1.00 89.81 98 PRO A O 1
ATOM 749 N N . HIS A 1 99 ? -16.665 6.555 5.020 1.00 91.44 99 HIS A N 1
ATOM 750 C CA . HIS A 1 99 ? -17.610 5.802 5.855 1.00 91.44 99 HIS A CA 1
ATOM 751 C C . HIS A 1 99 ? -17.104 4.409 6.268 1.00 91.44 99 HIS A C 1
ATOM 753 O O . HIS A 1 99 ? -17.715 3.767 7.112 1.00 91.44 99 HIS A O 1
ATOM 759 N N . THR A 1 100 ? -16.004 3.926 5.681 1.00 89.38 100 THR A N 1
ATOM 760 C CA . THR A 1 100 ? -15.388 2.649 6.073 1.00 89.38 100 THR A CA 1
ATOM 761 C C . THR A 1 100 ? -14.551 2.753 7.348 1.00 89.38 100 THR A C 1
ATOM 763 O O . THR A 1 100 ? -14.190 1.724 7.908 1.00 89.38 100 THR A O 1
ATOM 766 N N . GLY A 1 101 ? -14.195 3.968 7.791 1.00 89.56 101 GLY A N 1
ATOM 767 C CA . GLY A 1 101 ? -13.271 4.174 8.914 1.00 89.56 101 GLY A CA 1
ATOM 768 C C . GLY A 1 101 ? -11.826 3.741 8.625 1.00 89.56 101 GLY A C 1
ATOM 769 O O . GLY A 1 101 ? -10.986 3.756 9.520 1.00 89.56 101 GLY A O 1
ATOM 770 N N . LEU A 1 102 ? -11.517 3.360 7.381 1.00 91.56 102 LEU A N 1
ATOM 771 C CA . LEU A 1 102 ? -10.191 2.923 6.960 1.00 91.56 102 LEU A CA 1
ATOM 772 C C . LEU A 1 102 ? -9.438 4.062 6.273 1.00 91.56 102 LEU A C 1
ATOM 774 O O . LEU A 1 102 ? -10.009 4.859 5.529 1.00 91.56 102 LEU A O 1
ATOM 778 N N . ARG A 1 103 ? -8.119 4.096 6.464 1.00 92.25 103 ARG A N 1
ATOM 779 C CA . ARG A 1 103 ? -7.214 5.013 5.765 1.00 92.25 103 ARG A CA 1
ATOM 780 C C . ARG A 1 103 ? -5.964 4.263 5.344 1.00 92.25 103 ARG A C 1
ATOM 782 O O . ARG A 1 103 ? -5.386 3.535 6.146 1.00 92.25 103 ARG A O 1
ATOM 789 N N . VAL A 1 104 ? -5.521 4.477 4.107 1.00 93.50 104 VAL A N 1
ATOM 790 C CA . VAL A 1 104 ? -4.251 3.919 3.636 1.00 93.50 104 VAL A CA 1
ATOM 791 C C . VAL A 1 104 ? -3.185 5.003 3.641 1.00 93.50 104 VAL A C 1
ATOM 793 O O . VAL A 1 104 ? -3.332 6.038 2.990 1.00 93.50 104 VAL A O 1
ATOM 796 N N . MET A 1 105 ? -2.095 4.759 4.360 1.00 92.19 105 MET A N 1
ATOM 797 C CA . MET A 1 105 ? -0.925 5.633 4.381 1.00 92.19 105 MET A CA 1
ATOM 798 C C . MET A 1 105 ? 0.197 4.983 3.578 1.00 92.19 105 MET A C 1
ATOM 800 O O . MET A 1 105 ? 0.515 3.817 3.790 1.00 92.19 105 MET A O 1
ATOM 804 N N . TYR A 1 106 ? 0.773 5.726 2.637 1.00 91.31 106 TYR A N 1
ATOM 805 C CA . TYR A 1 106 ? 1.919 5.278 1.854 1.00 91.31 106 TYR A CA 1
ATOM 806 C C . TYR A 1 106 ? 2.735 6.481 1.389 1.00 91.31 106 TYR A C 1
ATOM 808 O O . TYR A 1 106 ? 2.192 7.569 1.180 1.00 91.31 106 TYR A O 1
ATOM 816 N N . THR A 1 107 ? 4.031 6.265 1.190 1.00 87.31 107 THR A N 1
ATOM 817 C CA . THR A 1 107 ? 4.912 7.259 0.581 1.00 87.31 107 THR A CA 1
ATOM 818 C C . THR A 1 107 ? 4.929 7.025 -0.929 1.00 87.31 107 THR A C 1
ATOM 820 O O . THR A 1 107 ? 5.350 5.952 -1.365 1.00 87.31 107 THR A O 1
ATOM 823 N N . PRO A 1 108 ? 4.443 7.970 -1.754 1.00 79.25 108 PRO A N 1
ATOM 824 C CA . PRO A 1 108 ? 4.504 7.829 -3.201 1.00 79.25 108 PRO A CA 1
ATOM 825 C C . PRO A 1 108 ? 5.961 7.913 -3.675 1.00 79.25 108 PRO A C 1
ATOM 827 O O . PRO A 1 108 ? 6.651 8.895 -3.414 1.00 79.25 108 PRO A O 1
ATOM 830 N N . GLY A 1 109 ? 6.420 6.897 -4.401 1.00 73.19 109 GLY A N 1
ATOM 831 C CA . GLY A 1 109 ? 7.780 6.819 -4.933 1.00 73.19 109 GLY A CA 1
ATOM 832 C C . GLY A 1 109 ? 7.910 5.731 -6.005 1.00 73.19 109 GLY A C 1
ATOM 833 O O . GLY A 1 109 ? 6.975 4.945 -6.188 1.00 73.19 109 GLY A O 1
ATOM 834 N N . PRO A 1 110 ? 9.015 5.712 -6.770 1.00 66.62 110 PRO A N 1
ATOM 835 C CA . PRO A 1 110 ? 9.354 4.565 -7.608 1.00 66.62 110 PRO A CA 1
ATOM 836 C C . PRO A 1 110 ? 9.622 3.340 -6.719 1.00 66.62 110 PRO A C 1
ATOM 838 O O . PRO A 1 110 ? 10.244 3.478 -5.665 1.00 66.62 110 PRO A O 1
ATOM 841 N N . VAL A 1 111 ? 9.120 2.175 -7.135 1.00 65.44 111 VAL A N 1
ATOM 842 C CA . VAL A 1 111 ? 9.261 0.886 -6.428 1.00 65.44 111 VAL A CA 1
ATOM 843 C C . VAL A 1 111 ? 10.095 -0.078 -7.248 1.00 65.44 111 VAL A C 1
ATOM 845 O O . VAL A 1 111 ? 9.951 -0.067 -8.498 1.00 65.44 111 VAL A O 1
#

Organism: Cathartes aura 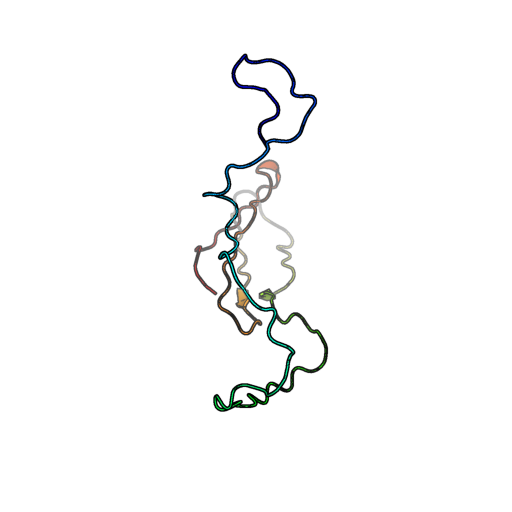(NCBI:txid43455)

Radius of gyration: 28.38 Å; chains: 1; bounding box: 47×48×76 Å

pLDDT: mean 74.62, std 16.32, range [47.09, 94.94]

InterPro domains:
  IPR026173 Sperm-associated antigen 17 [PTHR21963] (1-111)

Secondary structure (DSSP, 8-state):
--SB-TTSPBP-S-----TTTS---TT-----------S----------TT-----EEEESS-----SPPTT-------EEEE-SSS--B--PPPPPGGG---------B-

Sequence (111 aa):
SLLVNAAGQPRKEKVKLPSSLQGRKPNSILNKKIEDPVAGKVNTSSLATTRQHLSGFHLIPPRVMLGVLKEGCTYAATVILKNVGVNFSRFRVKQPPPHTGLRVMYTPGPV

Foldseek 3Di:
DDQADPVRHGDPDDDPDPPVPVPDDPPDDDDDPDDDPPPDPPPPPPPPDPDDPLFDKDKVVPDDDPPDDDPPDDDDDDIDIHGRHPDWDWDDDDADDVVVVDGDDDDTDTD